Protein AF-A0A1J4L3G2-F1 (afdb_monomer_lite)

Radius of gyration: 13.91 Å; chains: 1; bounding box: 35×20×41 Å

Structure (mmCIF, N/CA/C/O backbone):
data_AF-A0A1J4L3G2-F1
#
_entry.id   AF-A0A1J4L3G2-F1
#
loop_
_atom_site.group_PDB
_atom_site.id
_atom_site.type_symbol
_atom_site.label_atom_id
_atom_site.label_alt_id
_atom_site.label_comp_id
_atom_site.label_asym_id
_atom_site.label_entity_id
_atom_site.label_seq_id
_atom_site.pdbx_PDB_ins_code
_atom_site.Cartn_x
_atom_site.Cartn_y
_atom_site.Cartn_z
_atom_site.occupancy
_atom_site.B_iso_or_equiv
_atom_site.auth_seq_id
_atom_site.auth_comp_id
_atom_site.auth_asym_id
_atom_site.auth_atom_id
_atom_site.pdbx_PDB_model_num
ATOM 1 N N . MET A 1 1 ? -5.577 4.889 12.861 1.00 89.75 1 MET A N 1
ATOM 2 C CA . MET A 1 1 ? -4.250 4.577 12.274 1.00 89.75 1 MET A CA 1
ATOM 3 C C . MET A 1 1 ? -3.584 5.885 11.926 1.00 89.75 1 MET A C 1
ATOM 5 O O . MET A 1 1 ? -4.206 6.680 11.243 1.00 89.75 1 MET A O 1
ATOM 9 N N . SER A 1 2 ? -2.372 6.115 12.412 1.00 92.81 2 SER A N 1
ATOM 10 C CA . SER A 1 2 ? -1.642 7.365 12.190 1.00 92.81 2 SER A CA 1
ATOM 11 C C . SER A 1 2 ? -0.664 7.273 11.027 1.00 92.81 2 SER A C 1
ATOM 13 O O . SER A 1 2 ? -0.415 8.281 10.375 1.00 92.81 2 SER A O 1
ATOM 15 N N . LYS A 1 3 ? -0.094 6.090 10.767 1.00 96.25 3 LYS A N 1
ATOM 16 C CA . LYS A 1 3 ? 0.923 5.887 9.728 1.00 96.25 3 LYS A CA 1
ATOM 17 C C . LYS A 1 3 ? 0.850 4.485 9.150 1.00 96.25 3 LYS A C 1
ATOM 19 O O . LYS A 1 3 ? 0.362 3.560 9.803 1.00 96.25 3 LYS A O 1
ATOM 24 N N . TYR A 1 4 ? 1.432 4.317 7.973 1.00 97.75 4 TYR A N 1
ATOM 25 C CA . TYR A 1 4 ? 1.796 3.008 7.449 1.00 97.75 4 TYR A CA 1
ATOM 26 C C . TYR A 1 4 ? 3.162 3.063 6.767 1.00 97.75 4 TYR A C 1
ATOM 28 O O . TYR A 1 4 ? 3.588 4.114 6.293 1.00 97.75 4 TYR A O 1
ATOM 36 N N . GLN A 1 5 ? 3.863 1.937 6.726 1.00 98.56 5 GLN A N 1
ATOM 37 C CA . GLN A 1 5 ? 5.137 1.794 6.025 1.00 98.56 5 GLN A CA 1
ATOM 38 C C . GLN A 1 5 ? 5.028 0.660 5.014 1.00 98.56 5 GLN A C 1
ATOM 40 O O . GLN A 1 5 ? 4.507 -0.405 5.336 1.00 98.56 5 GLN A O 1
ATOM 45 N N . ILE A 1 6 ? 5.546 0.875 3.806 1.00 98.56 6 ILE A N 1
ATOM 46 C CA . ILE A 1 6 ? 5.695 -0.169 2.786 1.00 98.56 6 ILE A CA 1
ATOM 47 C C . ILE A 1 6 ? 7.178 -0.414 2.561 1.00 98.56 6 ILE A C 1
ATOM 49 O O . ILE A 1 6 ? 7.949 0.536 2.411 1.00 98.56 6 ILE A O 1
ATOM 53 N N . ARG A 1 7 ? 7.561 -1.691 2.493 1.00 98.69 7 ARG A N 1
ATOM 54 C CA . ARG A 1 7 ? 8.899 -2.136 2.103 1.00 98.69 7 ARG A CA 1
ATOM 55 C C . ARG A 1 7 ? 8.833 -2.962 0.828 1.00 98.69 7 ARG A C 1
ATOM 57 O O . ARG A 1 7 ? 8.050 -3.909 0.725 1.00 98.69 7 ARG A O 1
ATOM 64 N N . THR A 1 8 ? 9.679 -2.638 -0.139 1.00 98.44 8 THR A N 1
ATOM 65 C CA . THR A 1 8 ? 9.759 -3.348 -1.417 1.00 98.44 8 THR A CA 1
ATOM 66 C C . THR A 1 8 ? 10.452 -4.695 -1.255 1.00 98.44 8 THR A C 1
ATOM 68 O O . THR A 1 8 ? 11.211 -4.935 -0.310 1.00 98.44 8 THR A O 1
ATOM 71 N N . PHE A 1 9 ? 10.184 -5.607 -2.186 1.00 98.06 9 PHE A N 1
ATOM 72 C CA . PHE A 1 9 ? 10.881 -6.885 -2.231 1.00 98.06 9 PHE A CA 1
ATOM 73 C C . PHE A 1 9 ? 12.301 -6.735 -2.787 1.00 98.06 9 PHE A C 1
ATOM 75 O O . PHE A 1 9 ? 12.753 -5.659 -3.189 1.00 98.06 9 PHE A O 1
ATOM 82 N N . ASN A 1 10 ? 13.038 -7.842 -2.769 1.00 97.81 10 ASN A N 1
ATOM 83 C CA . ASN A 1 10 ? 14.403 -7.911 -3.262 1.00 97.81 10 ASN A CA 1
ATOM 84 C C . ASN A 1 10 ? 14.465 -7.958 -4.808 1.00 97.81 10 ASN A C 1
ATOM 86 O O . ASN A 1 10 ? 14.943 -8.939 -5.371 1.00 97.81 10 ASN A O 1
ATOM 90 N N . GLY A 1 11 ? 13.932 -6.932 -5.474 1.00 96.62 11 GLY A N 1
ATOM 91 C CA . GLY A 1 11 ? 13.966 -6.755 -6.930 1.00 96.62 11 GLY A CA 1
ATOM 92 C C . GLY A 1 11 ? 14.854 -5.583 -7.344 1.00 96.62 11 GLY A C 1
ATOM 93 O O . GLY A 1 11 ? 15.030 -4.636 -6.575 1.00 96.62 11 GLY A O 1
ATOM 94 N N . PHE A 1 12 ? 15.408 -5.626 -8.550 1.00 97.38 12 PHE A N 1
ATOM 95 C CA . PHE A 1 12 ? 16.141 -4.516 -9.155 1.00 97.38 12 PHE A CA 1
ATOM 96 C C . PHE A 1 12 ? 15.229 -3.316 -9.423 1.00 97.38 12 PHE A C 1
ATOM 98 O O . PHE A 1 12 ? 14.006 -3.395 -9.331 1.00 97.38 12 PHE A O 1
ATOM 105 N N . GLN A 1 13 ? 15.830 -2.168 -9.726 1.00 97.06 13 GLN A N 1
ATOM 106 C CA . GLN A 1 13 ? 15.069 -1.017 -10.194 1.00 97.06 13 GLN A CA 1
ATOM 107 C C . GLN A 1 13 ? 14.285 -1.386 -11.461 1.00 97.06 13 GLN A C 1
ATOM 109 O O . GLN A 1 13 ? 14.808 -2.060 -12.345 1.00 97.06 13 GLN A O 1
ATOM 114 N N . SER A 1 14 ? 13.045 -0.915 -11.529 1.00 95.56 14 SER A N 1
ATOM 115 C CA . SER A 1 14 ? 12.074 -1.212 -12.579 1.00 95.56 14 SER A CA 1
ATOM 116 C C . SER A 1 14 ? 11.665 -2.682 -12.672 1.00 95.56 14 SER A C 1
ATOM 118 O O . SER A 1 14 ? 11.248 -3.103 -13.738 1.00 95.56 14 SER A O 1
ATOM 120 N N . ASP A 1 15 ? 11.742 -3.446 -11.576 1.00 96.88 15 ASP A N 1
ATOM 121 C CA . ASP A 1 15 ? 10.982 -4.696 -11.415 1.00 96.88 15 ASP A CA 1
ATOM 122 C C . ASP A 1 15 ? 9.506 -4.402 -11.055 1.00 96.88 15 ASP A C 1
ATOM 124 O O . ASP A 1 15 ? 9.045 -3.262 -11.103 1.00 96.88 15 ASP A O 1
ATOM 128 N N . ALA A 1 16 ? 8.732 -5.423 -10.671 1.00 97.50 16 ALA A N 1
ATOM 129 C CA . ALA A 1 16 ? 7.311 -5.343 -10.301 1.00 97.50 16 ALA A CA 1
ATOM 130 C C . ALA A 1 16 ? 6.995 -4.544 -9.014 1.00 97.50 16 ALA A C 1
ATOM 132 O O . ALA A 1 16 ? 6.013 -4.826 -8.329 1.00 97.50 16 ALA A O 1
ATOM 133 N N . HIS A 1 17 ? 7.811 -3.547 -8.670 1.00 98.19 17 HIS A N 1
ATOM 134 C CA . HIS A 1 17 ? 7.629 -2.693 -7.500 1.00 98.19 17 HIS A CA 1
ATOM 135 C C . HIS A 1 17 ? 6.345 -1.871 -7.585 1.00 98.19 17 HIS A C 1
ATOM 137 O O . HIS A 1 17 ? 5.958 -1.384 -8.649 1.00 98.19 17 HIS A O 1
ATOM 143 N N . LEU A 1 18 ? 5.709 -1.659 -6.436 1.00 97.88 18 LEU A N 1
ATOM 144 C CA . LEU A 1 18 ? 4.513 -0.835 -6.331 1.00 97.88 18 LEU A CA 1
ATOM 145 C C . LEU A 1 18 ? 4.784 0.611 -6.801 1.00 97.88 18 LEU A C 1
ATOM 147 O O . LEU A 1 18 ? 5.756 1.240 -6.384 1.00 97.88 18 LEU A O 1
ATOM 151 N N . LYS A 1 19 ? 3.914 1.126 -7.679 1.00 98.06 19 LYS A N 1
ATOM 152 C CA . LYS A 1 19 ? 4.072 2.436 -8.345 1.00 98.06 19 LYS A CA 1
ATOM 153 C C . LYS A 1 19 ? 3.002 3.448 -7.938 1.00 98.06 19 LYS A C 1
ATOM 155 O O . LYS A 1 19 ? 3.325 4.570 -7.556 1.00 98.06 19 LYS A O 1
ATOM 160 N N . SER A 1 20 ? 1.737 3.039 -8.014 1.00 98.56 20 SER A N 1
ATOM 161 C CA . SER A 1 20 ? 0.576 3.871 -7.691 1.00 98.56 20 SER A CA 1
ATOM 162 C C . SER A 1 20 ? -0.455 3.037 -6.937 1.00 98.56 20 SER A C 1
ATOM 164 O O . SER A 1 20 ? -0.837 1.954 -7.395 1.00 98.56 20 SER A O 1
ATOM 166 N N . TRP A 1 21 ? -0.923 3.529 -5.794 1.00 98.56 21 TRP A N 1
ATOM 167 C CA . TRP A 1 21 ? -1.880 2.828 -4.942 1.00 98.56 21 TRP A CA 1
ATOM 168 C C . TRP A 1 21 ? -2.749 3.792 -4.143 1.00 98.56 21 TRP A C 1
ATOM 170 O O . TRP A 1 21 ? -2.468 4.985 -4.033 1.00 98.56 21 TRP A O 1
ATOM 180 N N . VAL A 1 22 ? -3.802 3.236 -3.559 1.00 98.19 22 VAL A N 1
ATOM 181 C CA . VAL A 1 22 ? -4.566 3.864 -2.484 1.00 98.19 22 VAL A CA 1
ATOM 182 C C . VAL A 1 22 ? -4.557 2.964 -1.260 1.00 98.19 22 VAL A C 1
ATOM 184 O O . VAL A 1 22 ? -4.505 1.733 -1.382 1.00 98.19 22 VAL A O 1
ATOM 187 N N . LEU A 1 23 ? -4.614 3.590 -0.090 1.00 97.38 23 LEU A N 1
ATOM 188 C CA . LEU A 1 23 ? -4.942 2.921 1.157 1.00 97.38 23 LEU A CA 1
ATOM 189 C C . LEU A 1 23 ? -6.380 3.277 1.525 1.00 97.38 23 LEU A C 1
ATOM 191 O O . LEU A 1 23 ? -6.773 4.444 1.508 1.00 97.38 23 LEU A O 1
ATOM 195 N N . GLU A 1 24 ? -7.170 2.258 1.831 1.00 96.44 24 GLU A N 1
ATOM 196 C CA . GLU A 1 24 ? -8.596 2.387 2.101 1.00 96.44 24 GLU A CA 1
ATOM 197 C C . GLU A 1 24 ? -8.949 1.702 3.422 1.00 96.44 24 GLU A C 1
ATOM 199 O O . GLU A 1 24 ? -8.352 0.684 3.787 1.00 96.44 24 GLU A O 1
ATOM 204 N N . THR A 1 25 ? -9.949 2.232 4.121 1.00 95.31 25 THR A N 1
ATOM 205 C CA . THR A 1 25 ? -10.495 1.641 5.349 1.00 95.31 25 THR A CA 1
ATOM 206 C C . THR A 1 25 ? -11.995 1.418 5.232 1.00 95.31 25 THR A C 1
ATOM 208 O O . THR A 1 25 ? -12.678 2.036 4.411 1.00 95.31 25 THR A O 1
ATOM 211 N N . SER A 1 26 ? -12.514 0.495 6.041 1.00 95.12 26 SER A N 1
ATOM 212 C CA . SER A 1 26 ? -13.944 0.206 6.101 1.00 95.12 26 SER A CA 1
ATOM 213 C C . SER A 1 26 ? -14.377 -0.276 7.487 1.00 95.12 26 SER A C 1
ATOM 215 O O . SER A 1 26 ? -13.635 -0.970 8.191 1.00 95.12 26 SER A O 1
ATOM 217 N N . LYS A 1 27 ? -15.605 0.087 7.870 1.00 94.56 27 LYS A N 1
ATOM 218 C CA . LYS A 1 27 ? -16.278 -0.404 9.083 1.00 94.56 27 LYS A CA 1
ATOM 219 C C . LYS A 1 27 ? -17.040 -1.711 8.839 1.00 94.56 27 LYS A C 1
ATOM 221 O O . LYS A 1 27 ? -17.189 -2.500 9.761 1.00 94.56 27 LYS A O 1
ATOM 226 N N . ASP A 1 28 ? -17.513 -1.939 7.615 1.00 96.12 28 ASP A N 1
ATOM 227 C CA . ASP A 1 28 ? -18.449 -3.017 7.257 1.00 96.12 28 ASP A CA 1
ATOM 228 C C . ASP A 1 28 ? -17.905 -3.987 6.187 1.00 96.12 28 ASP A C 1
ATOM 230 O O . ASP A 1 28 ? -18.541 -4.994 5.880 1.00 96.12 28 ASP A O 1
ATOM 234 N N . GLY A 1 29 ? -16.744 -3.686 5.600 1.00 96.31 29 GLY A N 1
ATOM 235 C CA . GLY A 1 29 ? -16.140 -4.428 4.492 1.00 96.31 29 GLY A CA 1
ATOM 236 C C . GLY A 1 29 ? -16.801 -4.187 3.126 1.00 96.31 29 GLY A C 1
ATOM 237 O O . GLY A 1 29 ? -16.317 -4.704 2.117 1.00 96.31 29 GLY A O 1
ATOM 238 N N . GLN A 1 30 ? -17.871 -3.391 3.061 1.00 96.88 30 GLN A N 1
ATOM 239 C CA . GLN A 1 30 ? -18.662 -3.120 1.855 1.00 96.88 30 GLN A CA 1
ATOM 240 C C . GLN A 1 30 ? -18.427 -1.698 1.342 1.00 96.88 30 GLN A C 1
ATOM 242 O O . GLN A 1 30 ? -18.155 -1.499 0.156 1.00 96.88 30 GLN A O 1
ATOM 247 N N . SER A 1 31 ? -18.473 -0.719 2.243 1.00 96.00 31 SER A N 1
ATOM 248 C CA . SER A 1 31 ? -18.241 0.696 1.962 1.00 96.00 31 SER A CA 1
ATOM 249 C C . SER A 1 31 ? -16.796 1.044 2.296 1.00 96.00 31 SER A C 1
ATOM 2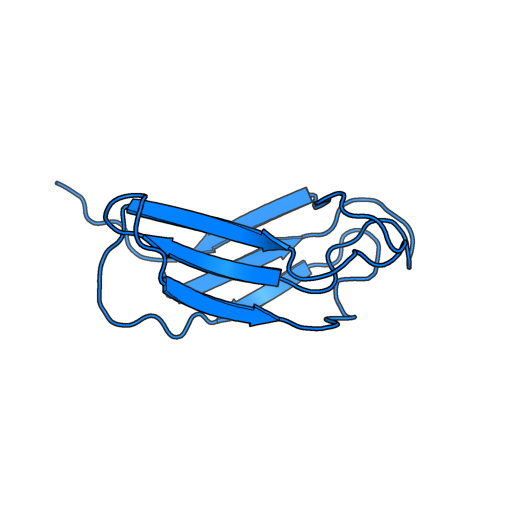51 O O . SER A 1 31 ? -16.360 0.862 3.431 1.00 96.00 31 SER A O 1
ATOM 253 N N . TRP A 1 32 ? -16.045 1.541 1.316 1.00 95.81 32 TRP A N 1
ATOM 254 C CA . TRP A 1 32 ? -14.617 1.824 1.462 1.00 95.81 32 TRP A CA 1
ATOM 255 C C . TRP A 1 32 ? -14.350 3.320 1.347 1.00 95.81 32 TRP A C 1
ATOM 257 O O . TRP A 1 32 ? -14.808 3.960 0.401 1.00 95.81 32 TRP A O 1
ATOM 267 N N . GLN A 1 33 ? -13.588 3.858 2.295 1.00 94.56 33 GLN A N 1
ATOM 268 C CA . GLN A 1 33 ? -13.110 5.235 2.277 1.00 94.56 33 GLN A CA 1
ATOM 269 C C . GLN A 1 33 ? -11.619 5.245 1.951 1.00 94.56 33 GLN A C 1
ATOM 271 O O . GLN A 1 33 ? -10.828 4.579 2.614 1.00 94.56 33 GLN A O 1
ATOM 276 N N . GLU A 1 34 ? -11.235 6.025 0.945 1.00 95.56 34 GLU A N 1
ATOM 277 C CA . GLU A 1 34 ? -9.834 6.325 0.658 1.00 95.56 34 GLU A CA 1
ATOM 278 C C . GLU A 1 34 ? -9.275 7.261 1.737 1.00 95.56 34 GLU A C 1
ATOM 280 O O . GLU A 1 34 ? -9.857 8.309 2.022 1.00 95.56 34 GLU A O 1
ATOM 285 N N . ILE A 1 35 ? -8.162 6.863 2.349 1.00 95.00 35 ILE A N 1
ATOM 286 C CA . ILE A 1 35 ? -7.494 7.612 3.426 1.00 95.00 35 ILE A CA 1
ATOM 287 C C . ILE A 1 35 ? -6.087 8.075 3.039 1.00 95.00 35 ILE A C 1
ATOM 289 O O . ILE A 1 35 ? -5.534 8.948 3.700 1.00 95.00 35 ILE A O 1
ATOM 293 N N . ASP A 1 36 ? -5.514 7.497 1.982 1.00 96.56 36 ASP A N 1
ATOM 294 C CA . ASP A 1 36 ? -4.272 7.957 1.371 1.00 96.56 36 ASP A CA 1
ATOM 295 C C . ASP A 1 36 ? -4.198 7.536 -0.104 1.00 96.56 36 ASP A C 1
ATOM 297 O O . ASP A 1 36 ? -4.744 6.498 -0.498 1.00 96.56 36 ASP A O 1
ATOM 301 N N . ARG A 1 37 ? -3.487 8.330 -0.909 1.00 97.62 37 ARG A N 1
ATOM 302 C CA . ARG A 1 37 ? -3.266 8.093 -2.337 1.00 97.62 37 ARG A CA 1
ATOM 303 C C . ARG A 1 37 ? -1.848 8.452 -2.727 1.00 97.62 37 ARG A C 1
ATOM 305 O O . ARG A 1 37 ? -1.418 9.588 -2.558 1.00 97.62 37 ARG A O 1
ATOM 312 N N . GLN A 1 38 ? -1.185 7.510 -3.386 1.00 98.06 38 GLN A N 1
ATOM 313 C CA . GLN A 1 38 ? 0.141 7.700 -3.959 1.00 98.06 38 GLN A CA 1
ATOM 314 C C . GLN A 1 38 ? 0.104 7.408 -5.460 1.00 98.06 38 GLN A C 1
ATOM 316 O O . GLN A 1 38 ? -0.454 6.404 -5.909 1.00 98.06 38 GLN A O 1
ATOM 321 N N . THR A 1 39 ? 0.706 8.288 -6.257 1.00 98.12 39 THR A N 1
ATOM 322 C CA . THR A 1 39 ? 0.766 8.168 -7.721 1.00 98.12 39 THR A CA 1
ATOM 323 C C . THR A 1 39 ? 2.200 8.322 -8.197 1.00 98.12 39 THR A C 1
ATOM 325 O O . THR A 1 39 ? 2.832 9.328 -7.880 1.00 98.12 39 THR A O 1
ATOM 328 N N . ASN A 1 40 ? 2.693 7.369 -8.993 1.00 97.75 40 ASN A N 1
ATOM 329 C CA . ASN A 1 40 ? 4.051 7.376 -9.553 1.00 97.75 40 ASN A CA 1
ATOM 330 C C . ASN A 1 40 ? 5.150 7.590 -8.495 1.00 97.75 40 ASN A C 1
ATOM 332 O O . ASN A 1 40 ? 6.088 8.363 -8.695 1.00 97.75 40 ASN A O 1
ATOM 336 N N . TYR A 1 41 ? 5.041 6.904 -7.357 1.00 98.00 41 TYR A N 1
ATOM 337 C CA . TYR A 1 41 ? 5.953 7.075 -6.231 1.00 98.00 41 TYR A CA 1
ATOM 338 C C . TYR A 1 41 ? 7.286 6.348 -6.477 1.00 98.00 41 TYR A C 1
ATOM 340 O O . TYR A 1 41 ? 7.426 5.143 -6.270 1.00 98.00 41 TYR A O 1
ATOM 348 N N . SER A 1 42 ? 8.286 7.089 -6.952 1.00 97.75 42 SER A N 1
ATOM 349 C CA . SER A 1 42 ? 9.558 6.535 -7.439 1.00 97.75 42 SER A CA 1
ATOM 350 C C . SER A 1 42 ? 10.524 6.068 -6.353 1.00 97.75 42 SER A C 1
ATOM 352 O O . SER A 1 42 ? 11.400 5.256 -6.645 1.00 97.75 42 SER A O 1
ATOM 354 N N . LEU A 1 43 ? 10.364 6.504 -5.099 1.00 98.12 43 LEU A N 1
ATOM 355 C CA . LEU A 1 43 ? 11.268 6.098 -4.013 1.00 98.12 43 LEU A CA 1
ATOM 356 C C . LEU A 1 43 ? 11.138 4.605 -3.659 1.00 98.12 43 LEU A C 1
ATOM 358 O O . LEU A 1 43 ? 12.089 4.008 -3.157 1.00 98.12 43 LEU A O 1
ATOM 362 N N . LEU A 1 44 ? 10.011 3.968 -3.998 1.00 97.31 44 LEU A N 1
ATOM 363 C CA . LEU A 1 44 ? 9.827 2.517 -3.884 1.00 97.31 44 LEU A CA 1
ATOM 364 C C . LEU A 1 44 ? 10.246 1.748 -5.154 1.00 97.31 44 LEU A C 1
ATOM 366 O O . LEU A 1 44 ? 10.049 0.541 -5.226 1.00 97.31 44 LEU A O 1
ATOM 370 N N . ASN A 1 45 ? 10.850 2.388 -6.158 1.00 97.88 45 ASN A N 1
ATOM 371 C CA . ASN A 1 45 ? 11.333 1.691 -7.353 1.00 97.88 45 ASN A CA 1
ATOM 372 C C . ASN A 1 45 ? 12.758 1.140 -7.163 1.00 97.88 45 ASN A C 1
ATOM 374 O O . ASN A 1 45 ? 13.712 1.605 -7.790 1.00 97.88 45 ASN A O 1
ATOM 378 N N . GLY A 1 46 ? 12.931 0.176 -6.262 1.00 97.56 46 GLY A N 1
ATOM 379 C CA . GLY A 1 46 ? 14.251 -0.384 -5.994 1.00 97.56 46 GLY A CA 1
ATOM 380 C C . GLY A 1 46 ? 14.269 -1.461 -4.921 1.00 97.56 46 GLY A C 1
ATOM 381 O O . GLY A 1 46 ? 13.272 -1.739 -4.256 1.00 97.56 46 GLY A O 1
ATOM 382 N N . ARG A 1 47 ? 15.442 -2.070 -4.755 1.00 97.75 47 ARG A N 1
ATOM 383 C CA . ARG A 1 47 ? 15.665 -3.216 -3.875 1.00 97.75 47 ARG A CA 1
ATOM 384 C C . ARG A 1 47 ? 15.564 -2.824 -2.407 1.00 97.75 47 ARG A C 1
ATOM 386 O O . ARG A 1 47 ? 16.412 -2.082 -1.924 1.00 97.75 47 ARG A O 1
ATOM 393 N N . ILE A 1 48 ? 14.636 -3.443 -1.671 1.00 97.75 48 ILE A N 1
ATOM 394 C CA . ILE A 1 48 ? 14.567 -3.348 -0.200 1.00 97.75 48 ILE A CA 1
ATOM 395 C C . ILE A 1 48 ? 14.379 -1.892 0.300 1.00 97.75 48 ILE A C 1
ATOM 397 O O . ILE A 1 48 ? 14.630 -1.574 1.464 1.00 97.75 48 ILE A O 1
ATOM 401 N N . ASN A 1 49 ? 13.877 -1.008 -0.563 1.00 98.19 49 ASN A N 1
ATOM 402 C CA . ASN A 1 49 ? 13.504 0.350 -0.194 1.00 98.19 49 ASN A CA 1
ATOM 403 C C . ASN A 1 49 ? 12.285 0.322 0.726 1.00 98.19 49 ASN A C 1
ATOM 405 O O . ASN A 1 49 ? 11.452 -0.582 0.659 1.00 98.19 49 ASN A O 1
ATOM 409 N N . HIS A 1 50 ? 12.173 1.333 1.577 1.00 98.19 50 HIS A N 1
ATOM 410 C CA . HIS A 1 50 ? 11.003 1.531 2.414 1.00 98.19 50 HIS A CA 1
ATOM 411 C C . HIS A 1 50 ? 10.621 3.004 2.437 1.00 98.19 50 HIS A C 1
ATOM 413 O O . HIS A 1 50 ? 11.453 3.891 2.235 1.00 98.19 50 HIS A O 1
ATOM 419 N N . SER A 1 51 ? 9.342 3.267 2.650 1.00 98.50 51 SER A N 1
ATOM 420 C CA . SER A 1 51 ? 8.829 4.614 2.867 1.00 98.50 51 SER A CA 1
ATOM 421 C C . SER A 1 51 ? 7.663 4.549 3.835 1.00 98.50 51 SER A C 1
ATOM 423 O O . SER A 1 51 ? 6.861 3.612 3.789 1.00 98.50 51 SER A O 1
ATOM 425 N N . THR A 1 52 ? 7.607 5.545 4.712 1.00 98.44 52 THR A N 1
ATOM 426 C CA . THR A 1 52 ? 6.561 5.705 5.717 1.00 98.44 52 THR A CA 1
ATOM 427 C C . THR A 1 52 ? 5.684 6.873 5.315 1.00 98.44 52 THR A C 1
ATOM 429 O O . THR A 1 52 ? 6.181 7.931 4.932 1.00 98.44 52 THR A O 1
ATOM 432 N N . PHE A 1 53 ? 4.382 6.666 5.415 1.00 97.31 53 PHE A N 1
ATOM 433 C CA . PHE A 1 53 ? 3.353 7.594 4.995 1.00 97.31 53 PHE A CA 1
ATOM 434 C C . PHE A 1 53 ? 2.492 7.928 6.206 1.00 97.31 53 PHE A C 1
ATOM 436 O O . PHE A 1 53 ? 2.009 7.030 6.906 1.00 97.31 53 PHE A O 1
ATOM 443 N N . ASP A 1 54 ? 2.317 9.219 6.463 1.00 95.69 54 ASP A N 1
ATOM 444 C CA . ASP A 1 54 ? 1.367 9.690 7.461 1.00 95.69 54 ASP A CA 1
ATOM 445 C C . ASP A 1 54 ? -0.053 9.575 6.897 1.00 95.69 54 ASP A C 1
ATOM 447 O O . ASP A 1 54 ? -0.314 9.907 5.741 1.00 95.69 54 ASP A O 1
ATOM 451 N N . VAL A 1 55 ? -0.975 9.092 7.721 1.00 91.94 55 VAL A N 1
ATOM 452 C CA . VAL A 1 55 ? -2.388 8.957 7.378 1.00 91.94 55 VAL A CA 1
ATOM 453 C C . VAL A 1 55 ? -3.142 10.049 8.109 1.00 91.94 55 VAL A C 1
ATOM 455 O O . VAL A 1 55 ? -3.246 10.037 9.336 1.00 91.94 55 VAL A O 1
ATOM 458 N N . ASN A 1 56 ? -3.732 10.962 7.348 1.00 76.50 56 ASN A N 1
ATOM 459 C CA . ASN A 1 56 ? -4.653 11.953 7.889 1.00 76.50 56 ASN A CA 1
ATOM 460 C C . ASN A 1 56 ? -6.031 11.304 8.082 1.00 76.50 56 ASN A C 1
ATOM 462 O O . ASN A 1 56 ? -6.976 11.596 7.351 1.00 76.50 56 ASN A O 1
ATOM 466 N N . SER A 1 57 ? -6.145 10.360 9.022 1.00 67.31 57 SER A N 1
ATOM 467 C CA . SER A 1 57 ? -7.428 9.711 9.288 1.00 67.31 57 SER A CA 1
ATOM 468 C C . SER A 1 57 ? -8.340 10.639 10.083 1.00 67.31 57 SER A C 1
ATOM 470 O O . SER A 1 57 ? -7.945 11.176 11.117 1.00 67.31 57 SER A O 1
ATOM 472 N N . THR A 1 58 ? -9.591 10.745 9.648 1.00 62.78 58 THR A N 1
ATOM 473 C CA . THR A 1 58 ? -10.716 11.148 10.498 1.00 62.78 58 THR A CA 1
ATOM 474 C C . THR A 1 58 ? -10.784 10.219 11.718 1.00 62.78 58 THR A C 1
ATOM 476 O O . THR A 1 58 ? -10.491 9.036 11.572 1.00 62.78 58 THR A O 1
ATOM 479 N N . ASN A 1 59 ? -11.146 10.739 12.899 1.00 64.69 59 ASN A N 1
ATOM 480 C CA . ASN A 1 59 ? -11.086 10.100 14.236 1.00 64.69 59 ASN A CA 1
ATOM 481 C C . ASN A 1 59 ? -11.895 8.789 14.434 1.00 64.69 59 ASN A C 1
ATOM 483 O O . ASN A 1 59 ? -12.188 8.406 15.565 1.00 64.69 59 ASN A O 1
ATOM 487 N N . ASP A 1 60 ? -12.272 8.092 13.368 1.00 81.88 60 ASP A N 1
ATOM 488 C CA . ASP A 1 60 ? -13.136 6.924 13.413 1.00 81.88 60 ASP A CA 1
ATOM 489 C C . ASP A 1 60 ? -12.333 5.620 13.412 1.00 81.88 60 ASP A C 1
ATOM 491 O O . ASP A 1 60 ? -11.463 5.389 12.568 1.00 81.88 60 ASP A O 1
ATOM 495 N N . PHE A 1 61 ? -12.691 4.723 14.331 1.00 89.88 61 PHE A N 1
ATOM 496 C CA . PHE A 1 61 ? -12.231 3.339 14.311 1.00 89.88 61 PHE A CA 1
ATOM 497 C C . PHE A 1 61 ? -12.831 2.575 13.122 1.00 89.88 61 PHE A C 1
ATOM 499 O O . PHE A 1 61 ? -13.967 2.813 12.699 1.00 89.88 61 PHE A O 1
ATOM 506 N N . PHE A 1 62 ? -12.058 1.627 12.601 1.00 92.19 62 PHE A N 1
ATOM 507 C CA . PHE A 1 62 ? -12.416 0.767 11.477 1.00 92.19 62 PHE A CA 1
ATOM 508 C C . PHE A 1 62 ? -11.882 -0.648 11.710 1.00 92.19 62 PHE A C 1
ATOM 510 O O . PHE A 1 62 ? -10.963 -0.854 12.502 1.00 92.19 62 PHE A O 1
ATOM 517 N N . THR A 1 63 ? -12.454 -1.617 11.000 1.00 93.00 63 THR A N 1
ATOM 518 C CA . THR A 1 63 ? -12.117 -3.043 11.149 1.00 93.00 63 THR A CA 1
ATOM 519 C C . THR A 1 63 ? -11.309 -3.561 9.966 1.00 93.00 63 THR A C 1
ATOM 521 O O . THR A 1 63 ? -10.484 -4.457 10.124 1.00 93.00 63 THR A O 1
ATOM 524 N N . PHE A 1 64 ? -11.509 -2.985 8.780 1.00 96.06 64 PHE A N 1
ATOM 525 C CA . PHE A 1 64 ? -10.880 -3.449 7.550 1.00 96.06 64 PHE A CA 1
ATOM 526 C C . PHE A 1 64 ? -9.937 -2.395 6.983 1.00 96.06 64 PHE A C 1
ATOM 528 O O . PHE A 1 64 ? -10.243 -1.201 6.981 1.00 96.06 64 PHE A O 1
ATOM 535 N N . ILE A 1 65 ? -8.810 -2.868 6.453 1.00 95.81 65 ILE A N 1
ATOM 536 C CA . ILE A 1 65 ? -7.819 -2.081 5.719 1.00 95.81 65 ILE A CA 1
ATOM 537 C C . ILE A 1 65 ? -7.599 -2.760 4.369 1.00 95.81 65 ILE A C 1
ATOM 539 O O . ILE A 1 65 ? -7.519 -3.987 4.295 1.00 95.81 65 ILE A O 1
ATOM 543 N N . ARG A 1 66 ? -7.479 -1.973 3.300 1.00 97.31 66 ARG A N 1
ATOM 544 C CA . ARG A 1 66 ? -7.164 -2.462 1.956 1.00 97.31 66 ARG A CA 1
ATOM 545 C C . ARG A 1 66 ? -6.104 -1.585 1.311 1.00 97.31 66 ARG A C 1
ATOM 547 O O . ARG 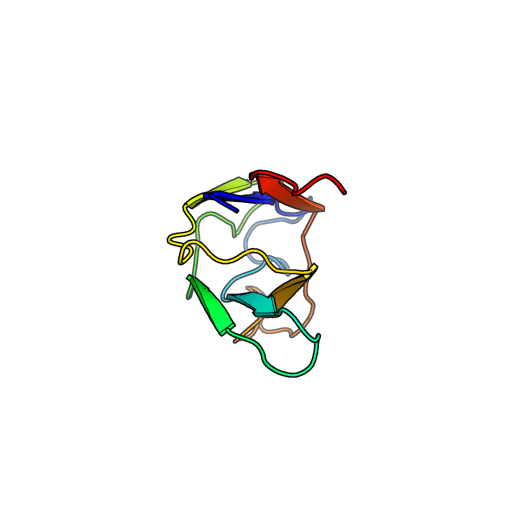A 1 66 ? -6.286 -0.382 1.168 1.00 97.31 66 ARG A O 1
ATOM 554 N N . LEU A 1 67 ? -5.017 -2.216 0.878 1.00 98.19 67 LEU A N 1
ATOM 555 C CA . LEU A 1 67 ? -4.075 -1.636 -0.072 1.00 98.19 67 LEU A CA 1
ATOM 556 C C . LEU A 1 67 ? -4.526 -2.027 -1.479 1.00 98.19 67 LEU A C 1
ATOM 558 O O . LEU A 1 67 ? -4.706 -3.215 -1.757 1.00 98.19 67 LEU A O 1
ATOM 562 N N . ARG A 1 68 ? -4.703 -1.053 -2.370 1.00 97.94 68 ARG A N 1
A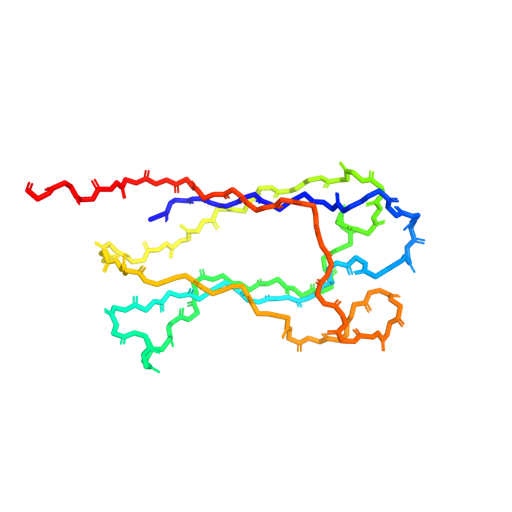TOM 563 C CA . ARG A 1 68 ? -5.160 -1.315 -3.737 1.00 97.94 68 ARG A CA 1
ATOM 564 C C . ARG A 1 68 ? -4.291 -0.593 -4.750 1.00 97.94 68 ARG A C 1
ATOM 566 O O . ARG A 1 68 ? -4.191 0.629 -4.734 1.00 97.94 68 ARG A O 1
ATOM 573 N N . GLN A 1 69 ? -3.701 -1.357 -5.664 1.00 98.12 69 GLN A N 1
ATOM 574 C CA . GLN A 1 69 ? -3.004 -0.803 -6.820 1.00 98.12 69 GLN A CA 1
ATOM 575 C C . GLN A 1 69 ? -4.012 -0.082 -7.736 1.00 98.12 69 GLN A C 1
ATOM 577 O O . GLN A 1 69 ? -5.098 -0.609 -7.986 1.00 98.12 69 GLN A O 1
ATOM 582 N N . ILE A 1 70 ? -3.677 1.124 -8.208 1.00 98.44 70 ILE A N 1
ATOM 583 C CA . ILE A 1 70 ? -4.575 1.961 -9.042 1.00 98.44 70 ILE A CA 1
ATOM 584 C C . ILE A 1 70 ? -4.067 2.185 -10.471 1.00 98.44 70 ILE A C 1
ATOM 586 O O . ILE A 1 70 ? -4.733 2.846 -11.259 1.00 98.44 70 ILE A O 1
ATOM 590 N N . ASP A 1 71 ? -2.894 1.646 -10.789 1.00 98.00 71 ASP A N 1
ATOM 591 C CA . ASP A 1 71 ? -2.283 1.643 -12.119 1.00 98.00 71 ASP A CA 1
ATOM 592 C C . ASP A 1 71 ? -1.425 0.370 -12.260 1.00 98.00 71 ASP A C 1
ATOM 594 O O . ASP A 1 71 ? -1.426 -0.479 -11.372 1.00 98.00 71 ASP A O 1
ATOM 598 N N . THR A 1 72 ? -0.693 0.183 -13.348 1.00 98.25 72 THR A N 1
ATOM 599 C CA . THR A 1 72 ? 0.365 -0.829 -13.441 1.00 98.25 72 THR A CA 1
ATOM 600 C C . THR A 1 72 ? 1.542 -0.524 -12.504 1.00 98.25 72 THR A C 1
ATOM 602 O O . THR A 1 72 ? 1.764 0.619 -12.096 1.00 98.25 72 THR A O 1
ATOM 605 N N . ASN A 1 73 ? 2.319 -1.549 -12.160 1.00 97.94 73 ASN A N 1
ATOM 606 C CA . ASN A 1 73 ? 3.601 -1.408 -11.465 1.00 97.94 73 ASN A CA 1
ATOM 607 C C . ASN A 1 73 ? 4.712 -0.903 -12.416 1.00 97.94 73 ASN A C 1
ATOM 609 O O . ASN A 1 73 ? 4.434 -0.508 -13.550 1.00 97.94 73 ASN A O 1
ATOM 613 N N . TRP A 1 74 ? 5.970 -0.868 -11.964 1.00 97.88 74 TRP A N 1
ATOM 614 C CA . TRP A 1 74 ? 7.082 -0.343 -12.776 1.00 97.88 74 TRP A CA 1
ATOM 615 C C . TRP A 1 74 ? 7.471 -1.210 -13.994 1.00 97.88 74 TRP A C 1
ATOM 617 O O . TRP A 1 74 ? 8.162 -0.698 -14.869 1.00 97.88 74 TRP A O 1
ATOM 627 N N . VAL A 1 75 ? 6.977 -2.455 -14.104 1.00 97.69 75 VAL A N 1
ATOM 628 C CA . VAL A 1 75 ? 7.094 -3.310 -15.316 1.00 97.69 75 VAL A CA 1
ATOM 629 C C . VAL A 1 75 ? 5.800 -3.377 -16.127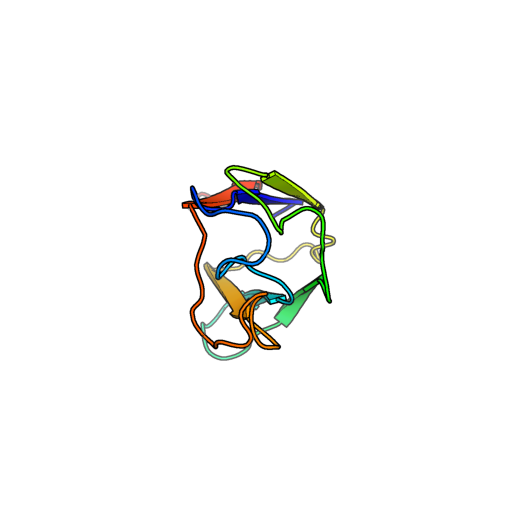 1.00 97.69 75 VAL A C 1
ATOM 631 O O . VAL A 1 75 ? 5.570 -4.341 -16.851 1.00 97.69 75 VAL A O 1
ATOM 634 N N . GLU A 1 76 ? 4.910 -2.399 -15.966 1.00 97.75 76 GLU A N 1
ATOM 635 C CA . GLU A 1 76 ? 3.645 -2.328 -16.709 1.00 97.75 76 GLU A CA 1
ATOM 636 C C . GLU A 1 76 ? 2.716 -3.540 -16.484 1.00 97.75 76 GLU A C 1
ATOM 638 O O . GLU A 1 76 ? 1.853 -3.849 -17.303 1.00 97.75 76 GLU A O 1
ATOM 643 N N . SER A 1 77 ? 2.844 -4.221 -15.340 1.00 97.25 77 SER A N 1
ATOM 644 C CA . SER A 1 77 ? 1.986 -5.355 -14.975 1.00 97.25 77 SER A CA 1
ATOM 645 C C . SER A 1 77 ? 1.061 -5.033 -13.799 1.00 97.25 77 SER A C 1
ATOM 647 O O . SER A 1 77 ? 1.244 -4.055 -13.068 1.00 97.25 77 SER A O 1
ATOM 649 N N . HIS A 1 78 ? 0.056 -5.883 -13.588 1.00 97.12 78 HIS A N 1
ATOM 650 C CA . HIS A 1 78 ? -0.901 -5.759 -12.483 1.00 97.12 78 HIS A CA 1
ATOM 651 C C . HIS A 1 78 ? -0.553 -6.636 -11.269 1.00 97.12 78 HIS A C 1
ATOM 653 O O . HIS A 1 78 ? -1.391 -6.837 -10.392 1.00 97.12 78 HIS A O 1
ATOM 659 N N . TYR A 1 79 ? 0.677 -7.158 -11.195 1.00 96.56 79 TYR A N 1
ATOM 660 C CA . TYR A 1 79 ? 1.142 -7.861 -10.002 1.00 96.56 79 TYR A CA 1
ATOM 661 C C . TYR A 1 79 ? 1.373 -6.874 -8.856 1.00 96.56 79 TYR A C 1
ATOM 663 O O . TYR A 1 79 ? 2.192 -5.962 -8.972 1.00 96.56 79 TYR A O 1
ATOM 671 N N . LEU A 1 80 ? 0.696 -7.103 -7.732 1.00 96.56 80 LEU A N 1
ATOM 672 C CA . LEU A 1 80 ? 0.967 -6.404 -6.482 1.00 96.56 80 LEU A CA 1
ATOM 673 C C . LEU A 1 80 ? 2.113 -7.119 -5.754 1.00 96.56 80 LEU A C 1
ATOM 675 O O . LEU A 1 80 ? 1.895 -8.164 -5.144 1.00 96.56 80 LEU A O 1
ATOM 679 N N . ALA A 1 81 ? 3.326 -6.569 -5.830 1.00 94.81 81 ALA A N 1
ATOM 680 C CA . ALA A 1 81 ? 4.510 -7.153 -5.204 1.00 94.81 81 ALA A CA 1
ATOM 681 C C . ALA A 1 81 ? 5.180 -6.176 -4.227 1.00 94.81 81 ALA A C 1
ATOM 683 O O . ALA A 1 81 ? 5.563 -5.060 -4.577 1.00 94.81 81 ALA A O 1
ATOM 684 N N . PHE A 1 82 ? 5.342 -6.622 -2.985 1.00 96.62 82 PHE A N 1
ATOM 685 C CA . PHE A 1 82 ? 6.066 -5.933 -1.919 1.00 96.62 82 PHE A CA 1
ATOM 686 C C . PHE A 1 82 ? 6.521 -6.963 -0.874 1.00 96.62 82 PHE A C 1
ATOM 688 O O . PHE A 1 82 ? 6.073 -8.109 -0.889 1.00 96.62 82 PHE A O 1
ATOM 695 N N . ASN A 1 83 ? 7.448 -6.585 0.007 1.00 98.19 83 ASN A N 1
ATOM 696 C CA . ASN A 1 83 ? 7.939 -7.473 1.062 1.00 98.19 83 ASN A CA 1
ATOM 697 C C . ASN A 1 83 ? 7.082 -7.401 2.324 1.00 98.19 83 ASN A C 1
ATOM 699 O O . ASN A 1 83 ? 6.687 -8.437 2.849 1.00 98.19 83 ASN A O 1
ATOM 703 N N . SER A 1 84 ? 6.828 -6.191 2.818 1.00 98.44 84 SER A N 1
ATOM 704 C CA . SER A 1 84 ? 6.028 -5.980 4.019 1.00 98.44 84 SER A CA 1
ATOM 705 C C . SER A 1 84 ? 5.224 -4.689 3.938 1.00 98.44 84 SER A C 1
ATOM 707 O O . SER A 1 84 ? 5.576 -3.748 3.219 1.00 98.44 84 SER A O 1
ATOM 709 N N . ILE A 1 85 ? 4.134 -4.675 4.699 1.00 98.38 85 ILE A N 1
ATOM 710 C CA . ILE A 1 85 ? 3.383 -3.482 5.061 1.00 98.38 85 ILE A CA 1
ATOM 711 C C . ILE A 1 85 ? 3.206 -3.483 6.579 1.00 98.38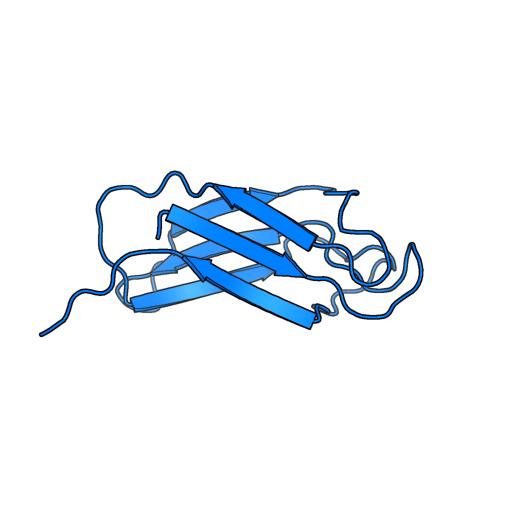 85 ILE A C 1
ATOM 713 O O . ILE A 1 85 ? 2.889 -4.517 7.167 1.00 98.38 85 ILE A O 1
ATOM 717 N N . GLU A 1 86 ? 3.445 -2.341 7.208 1.00 98.25 86 GLU A N 1
ATOM 718 C CA . GLU A 1 86 ? 3.308 -2.144 8.650 1.00 98.25 86 GLU A CA 1
ATOM 719 C C . GLU A 1 86 ? 2.311 -1.016 8.901 1.00 98.25 86 GLU A C 1
ATOM 721 O O . GLU A 1 86 ? 2.374 0.024 8.245 1.00 98.25 86 GLU A O 1
ATOM 726 N N . PHE A 1 87 ? 1.394 -1.216 9.847 1.00 95.81 87 PHE A N 1
ATOM 727 C CA . PHE A 1 87 ? 0.380 -0.235 10.224 1.00 95.81 87 PHE A CA 1
ATOM 728 C C . PHE A 1 87 ? 0.620 0.225 11.657 1.00 95.81 87 PHE A C 1
ATOM 730 O O . PHE A 1 87 ? 0.810 -0.600 12.550 1.00 95.81 87 PHE A O 1
ATOM 737 N N . TYR A 1 88 ? 0.571 1.537 11.882 1.00 94.38 88 TYR A N 1
ATOM 738 C CA . TYR A 1 88 ? 0.789 2.141 13.193 1.00 94.38 88 TYR A CA 1
ATOM 739 C C . TYR A 1 88 ? -0.470 2.883 13.634 1.00 94.38 88 TYR A C 1
ATOM 741 O O . TYR A 1 88 ? -1.048 3.683 12.891 1.00 94.38 88 TYR A O 1
ATOM 749 N N . GLY A 1 89 ? -0.918 2.625 14.855 1.00 91.38 89 GLY A N 1
ATOM 750 C CA . GLY A 1 89 ? -2.111 3.243 15.409 1.00 91.38 89 GLY A CA 1
ATOM 751 C C . GLY A 1 89 ? -2.514 2.621 16.733 1.00 91.38 89 GLY A C 1
ATOM 752 O O . GLY A 1 89 ? -1.798 1.795 17.291 1.00 91.38 89 GLY A O 1
ATOM 753 N N . GLU A 1 90 ? -3.678 3.039 17.206 1.00 90.31 90 GLU A N 1
ATOM 754 C CA . GLU A 1 90 ? -4.293 2.530 18.423 1.00 90.31 90 GLU A CA 1
ATOM 755 C C . GLU A 1 90 ? -5.307 1.439 18.080 1.00 90.31 90 GLU A C 1
ATOM 757 O O . GLU A 1 90 ? -5.996 1.511 17.056 1.00 90.31 90 GLU A O 1
ATOM 762 N N . PHE A 1 91 ? -5.397 0.441 18.953 1.00 88.25 91 PHE A N 1
ATOM 763 C CA . PHE A 1 91 ? -6.434 -0.579 18.913 1.00 88.25 91 PHE A CA 1
ATOM 764 C C . PHE A 1 91 ? -7.463 -0.269 19.992 1.00 88.25 91 PHE A C 1
ATOM 766 O O . PHE A 1 91 ? -7.103 0.094 21.110 1.00 88.25 91 PHE A O 1
ATOM 773 N N . LEU A 1 92 ? -8.741 -0.426 19.654 1.00 86.69 92 LEU A N 1
ATOM 774 C CA . LEU A 1 92 ? -9.800 -0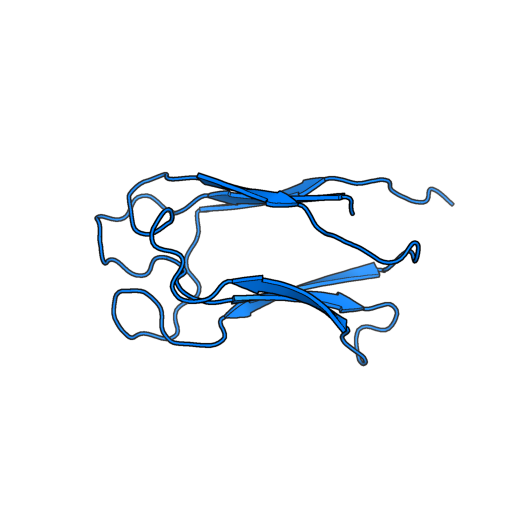.407 20.650 1.00 86.69 92 LEU A CA 1
ATOM 775 C C . LEU A 1 92 ? -9.902 -1.811 21.252 1.00 86.69 92 LEU A C 1
ATOM 777 O O . LEU A 1 92 ? -10.292 -2.750 20.558 1.00 86.69 92 LEU A O 1
ATOM 781 N N . GLU A 1 93 ? -9.508 -1.948 22.515 1.00 81.31 93 GLU A N 1
ATOM 782 C CA . GLU A 1 93 ? -9.697 -3.176 23.289 1.00 81.31 93 GLU A CA 1
ATOM 783 C C . GLU A 1 93 ? -11.122 -3.195 23.863 1.00 81.31 93 GLU A C 1
ATOM 785 O O . GLU A 1 93 ? -11.626 -2.164 24.317 1.00 81.31 93 GLU A O 1
ATOM 790 N N . SER A 1 94 ? -11.791 -4.344 23.761 1.00 74.62 94 SER A N 1
ATOM 791 C CA . SER A 1 94 ? -13.171 -4.562 24.220 1.00 74.62 94 SER A CA 1
ATOM 792 C C . SER A 1 94 ? -13.240 -5.042 25.659 1.00 74.62 94 SER A C 1
ATOM 794 O O . SER A 1 94 ? -12.443 -5.954 25.974 1.00 74.62 94 SER A O 1
#

InterPro domains:
  IPR000421 Coagulation factor 5/8, C-terminal domain [PS50022] (1-90)
  IPR008979 Galactose-binding-like domain superfamily [SSF49785] (6-91)

Organism: NCBI:txid1144522

pLDDT: mean 94.71, std 6.96, range [62.78, 98.69]

Sequence (94 aa):
MSKYQIRTFNGFQSDAHLKSWVLETSKDGQSWQEIDRQTNYSLLNGRINHSTFDVNSTNDFFTFIRLRQIDTNWVESHYLAFNSIEFYGEFLES

Secondary structure (DSSP, 8-state):
--EEEEE--S--TTSSB--SEEEEEESSSSS-EEEEEE-S-GGGSSTT-EEEEE----S---SEEEEEE-S--TTS----B-SEEEEE------

Foldseek 3Di:
DFKKKFWAAQDAFLDQWQAWKFKWFAAPVPDIDTFDTDHRPRQRRGGGGMDMDTTPDDPDDTDDMDIGRPAGGSNRHRDDGTDDMGDDDDDDDD